Protein AF-A0A1M5DDF7-F1 (afdb_monomer)

Foldseek 3Di:
DDFDAAPPDVGRHTPDDDAAWDWDQDPPQRWIWTAGPVVRDIDIDRHPDPPPCQPDCDPVRDGDD

Nearest PDB structures (foldseek):
  5oav-assembly1_A  TM=3.830E-01  e=2.596E+00  Gallus gallus
  4hvv-assembly1_A  TM=3.527E-01  e=2.290E+00  Gallus gallus
  5ob0-assembly1_A  TM=3.603E-01  e=2.290E+00  Gallus gallus
  2h8h-assembly1_A  TM=3.803E-01  e=2.596E+00  Homo sapiens
  4hvu-assembly1_A  TM=3.555E-01  e=3.336E+00  Gallus gallus

pLDDT: mean 79.01, std 14.79, range [51.16, 93.12]

Mean predicted aligned error: 10.57 Å

Structure (mmCIF, N/CA/C/O backbon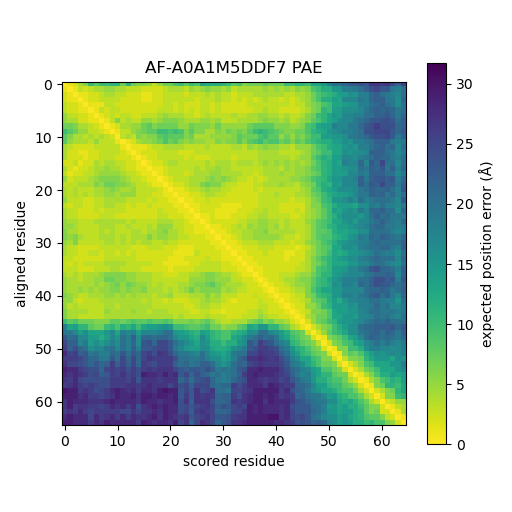e):
data_AF-A0A1M5DDF7-F1
#
_entry.id   AF-A0A1M5DDF7-F1
#
loop_
_atom_site.group_PDB
_atom_site.id
_atom_site.type_symbol
_atom_site.label_atom_id
_atom_site.label_alt_id
_atom_site.label_comp_id
_atom_site.label_asym_id
_atom_site.label_entity_id
_atom_site.label_seq_id
_atom_site.pdbx_PDB_ins_code
_atom_site.Cartn_x
_atom_site.Cartn_y
_atom_site.Cartn_z
_atom_site.occupancy
_atom_site.B_iso_or_equiv
_atom_site.auth_seq_id
_atom_site.auth_comp_id
_atom_site.auth_asym_id
_atom_site.auth_atom_id
_atom_site.pdbx_PDB_model_num
ATOM 1 N N . MET A 1 1 ? -14.340 -0.251 6.658 1.00 78.75 1 MET A N 1
ATOM 2 C CA . MET A 1 1 ? -13.591 -0.375 5.388 1.00 78.75 1 MET A CA 1
ATOM 3 C C . MET A 1 1 ? -12.888 0.944 5.127 1.00 78.75 1 MET A C 1
ATOM 5 O O . MET A 1 1 ? -13.420 1.966 5.543 1.00 78.75 1 MET A O 1
ATOM 9 N N . ILE A 1 2 ? -11.702 0.918 4.514 1.00 86.00 2 ILE A N 1
ATOM 10 C CA . ILE A 1 2 ? -10.961 2.123 4.106 1.00 86.00 2 ILE A CA 1
ATOM 11 C C . ILE A 1 2 ? -10.684 2.080 2.603 1.00 86.00 2 ILE A C 1
ATOM 13 O O . ILE A 1 2 ? -10.442 1.005 2.049 1.00 86.00 2 ILE A O 1
ATOM 17 N N . GLU A 1 3 ? -10.656 3.245 1.960 1.00 90.25 3 GLU A N 1
ATOM 18 C CA . GLU A 1 3 ? -10.170 3.380 0.588 1.00 90.25 3 GLU A CA 1
ATOM 19 C C . GLU A 1 3 ? -8.641 3.270 0.556 1.00 90.25 3 GLU A C 1
ATOM 21 O O . GLU A 1 3 ? -7.923 4.142 1.051 1.00 90.25 3 GLU A O 1
ATOM 26 N N . VAL A 1 4 ? -8.116 2.222 -0.078 1.00 88.94 4 VAL A N 1
ATOM 27 C CA . VAL A 1 4 ? -6.672 2.056 -0.256 1.00 88.94 4 VAL A CA 1
ATOM 28 C C . VAL A 1 4 ? -6.276 2.592 -1.627 1.00 88.94 4 VAL A C 1
ATOM 30 O O . VAL A 1 4 ? -6.630 2.043 -2.673 1.00 88.94 4 VAL A O 1
ATOM 33 N N . ARG A 1 5 ? -5.492 3.671 -1.636 1.00 91.62 5 ARG A N 1
ATOM 34 C CA . ARG A 1 5 ? -4.892 4.241 -2.853 1.00 91.62 5 ARG A CA 1
ATOM 35 C C . ARG A 1 5 ? -3.427 3.854 -2.958 1.00 91.62 5 ARG A C 1
ATOM 37 O O . ARG A 1 5 ? -2.752 3.650 -1.957 1.00 91.62 5 ARG A O 1
ATOM 44 N N . CYS A 1 6 ? -2.893 3.738 -4.164 1.00 89.75 6 CYS A N 1
ATOM 45 C CA . CYS A 1 6 ? -1.467 3.490 -4.287 1.00 89.75 6 CYS A CA 1
ATOM 46 C C . CYS A 1 6 ? -0.673 4.720 -3.807 1.00 89.75 6 CYS A C 1
ATOM 48 O O . CYS A 1 6 ? -0.940 5.846 -4.220 1.00 89.75 6 CYS A O 1
ATOM 50 N N . LYS A 1 7 ? 0.308 4.495 -2.925 1.00 87.94 7 LYS A N 1
ATOM 51 C CA . LYS A 1 7 ? 1.224 5.532 -2.414 1.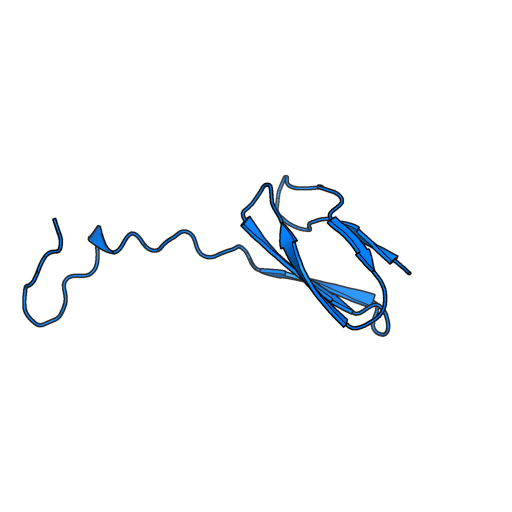00 87.94 7 LYS A CA 1
ATOM 52 C C . LYS A 1 7 ? 2.484 5.709 -3.274 1.00 87.94 7 LYS A C 1
ATOM 54 O O . LYS A 1 7 ? 3.417 6.410 -2.892 1.00 87.94 7 LYS A O 1
ATOM 59 N N . GLY A 1 8 ? 2.528 5.081 -4.449 1.00 83.69 8 GLY A N 1
ATOM 60 C CA . GLY A 1 8 ? 3.641 5.232 -5.381 1.00 83.69 8 GLY A CA 1
ATOM 61 C C . GLY A 1 8 ? 3.718 6.656 -5.934 1.00 83.69 8 GLY A C 1
ATOM 62 O O . GLY A 1 8 ? 2.695 7.258 -6.259 1.00 83.69 8 GLY A O 1
ATOM 63 N N . LYS A 1 9 ? 4.934 7.190 -6.086 1.00 79.81 9 LYS A N 1
ATOM 64 C CA . LYS A 1 9 ? 5.169 8.541 -6.622 1.00 79.81 9 LYS A CA 1
ATOM 65 C C . LYS A 1 9 ? 4.536 8.679 -8.018 1.00 79.81 9 LYS A C 1
ATOM 67 O O . LYS A 1 9 ? 4.938 7.987 -8.948 1.00 79.81 9 LYS A O 1
ATOM 72 N N . GLY A 1 10 ? 3.518 9.535 -8.147 1.00 82.12 10 GLY A N 1
ATOM 73 C CA . GLY A 1 10 ? 2.756 9.738 -9.393 1.00 82.12 10 GLY A CA 1
ATOM 74 C C . GLY A 1 10 ? 1.697 8.666 -9.705 1.00 82.12 10 GLY A C 1
ATOM 75 O O . GLY A 1 10 ? 1.104 8.669 -10.785 1.00 82.12 10 GLY A O 1
ATOM 76 N N . CYS A 1 11 ? 1.442 7.739 -8.779 1.00 77.50 11 CYS A N 1
ATOM 77 C CA . CYS A 1 11 ? 0.532 6.617 -8.962 1.00 77.50 11 CYS A CA 1
ATOM 78 C C . CYS A 1 11 ? -0.603 6.663 -7.931 1.00 77.50 11 CYS A C 1
ATOM 80 O O . CYS A 1 11 ? -0.707 5.785 -7.092 1.00 77.50 11 CYS A O 1
ATOM 82 N N . SER A 1 12 ? -1.480 7.665 -7.997 1.00 83.88 12 SER A N 1
ATOM 83 C CA . SER A 1 12 ? -2.625 7.820 -7.077 1.00 83.88 12 SER A CA 1
ATOM 84 C C . SER A 1 12 ? -3.820 6.914 -7.425 1.00 83.88 12 SER A C 1
ATOM 86 O O . SER A 1 12 ? -4.974 7.310 -7.276 1.00 83.88 12 SER A O 1
ATOM 88 N N . LEU A 1 13 ? -3.558 5.716 -7.958 1.00 90.44 13 LEU A N 1
ATOM 89 C CA . LEU A 1 13 ? -4.595 4.788 -8.415 1.00 90.44 13 LEU A CA 1
ATOM 90 C C . LEU A 1 13 ? -5.374 4.230 -7.216 1.00 90.44 13 LEU A C 1
ATOM 92 O O . LEU A 1 13 ? -4.757 3.727 -6.276 1.00 90.44 13 LEU A O 1
ATOM 96 N N . LEU A 1 14 ? -6.706 4.265 -7.271 1.00 92.62 14 LEU A N 1
ATOM 97 C CA . LEU A 1 14 ? -7.554 3.574 -6.301 1.00 92.62 14 LEU A CA 1
ATOM 98 C C . LEU A 1 14 ? -7.404 2.060 -6.493 1.00 92.62 14 LEU A C 1
ATOM 100 O O . LEU A 1 14 ? -7.640 1.544 -7.584 1.00 92.62 14 LEU A O 1
ATOM 104 N N . LEU A 1 15 ? -6.963 1.362 -5.447 1.00 89.88 15 LEU A N 1
ATOM 105 C CA . LEU A 1 15 ? -6.780 -0.090 -5.476 1.00 89.88 15 LEU A CA 1
ATOM 106 C C . LEU A 1 15 ? -8.049 -0.830 -5.043 1.00 89.88 15 LEU A C 1
ATOM 108 O O . LEU A 1 15 ? -8.222 -1.989 -5.412 1.00 89.88 15 LEU A O 1
ATOM 112 N N . GLY A 1 16 ? -8.922 -0.150 -4.298 1.00 90.94 16 GLY A N 1
ATOM 113 C CA . GLY A 1 16 ? -10.206 -0.653 -3.824 1.00 90.94 16 GLY A CA 1
ATOM 114 C C . GLY A 1 16 ? -10.458 -0.276 -2.368 1.00 90.94 16 GLY A C 1
ATOM 115 O O . GLY A 1 16 ? -9.675 0.455 -1.754 1.00 90.94 16 GLY A O 1
ATOM 116 N N . GLU A 1 17 ? -11.547 -0.804 -1.826 1.00 92.94 17 GLU A N 1
ATOM 117 C CA . GLU A 1 17 ? -11.900 -0.694 -0.416 1.00 92.94 17 GLU A CA 1
ATOM 118 C C . GLU A 1 17 ? -11.571 -2.003 0.295 1.00 92.94 17 GLU A C 1
ATOM 120 O O . GLU A 1 17 ? -11.941 -3.083 -0.166 1.00 92.94 17 GLU A O 1
ATOM 125 N N . PHE A 1 18 ? -10.856 -1.910 1.414 1.00 89.75 18 PHE A N 1
ATOM 126 C CA . PHE A 1 18 ? -10.407 -3.084 2.157 1.00 89.75 18 PHE A CA 1
ATOM 127 C C . PHE A 1 18 ? -10.677 -2.942 3.657 1.00 89.75 18 PHE A C 1
ATOM 129 O O . PHE A 1 18 ? -10.891 -1.848 4.189 1.00 89.75 18 PHE A O 1
ATOM 136 N N . SER A 1 19 ? -10.680 -4.078 4.348 1.00 90.69 19 SER A N 1
ATOM 137 C CA . SER A 1 19 ? -10.770 -4.190 5.804 1.00 90.69 19 SER A CA 1
ATOM 138 C C . SER A 1 19 ? -9.733 -5.186 6.312 1.00 90.69 19 SER A C 1
ATOM 140 O O . SER A 1 19 ? -9.480 -6.196 5.658 1.00 90.69 19 SER A O 1
ATOM 142 N N . GLY A 1 20 ? -9.169 -4.919 7.486 1.00 90.38 20 GLY A N 1
ATOM 143 C CA . GLY A 1 20 ? -8.118 -5.721 8.102 1.00 90.38 20 GLY A CA 1
ATOM 144 C C . GLY A 1 20 ? -6.725 -5.393 7.565 1.00 90.38 20 GLY A C 1
ATOM 145 O O . GLY A 1 20 ? -6.434 -4.269 7.151 1.00 90.38 20 GLY A O 1
ATOM 146 N N . ARG A 1 21 ? -5.852 -6.400 7.582 1.00 92.94 21 ARG A N 1
ATOM 147 C CA . ARG A 1 21 ? -4.460 -6.306 7.134 1.00 92.94 21 ARG A CA 1
ATOM 148 C C . ARG A 1 21 ? -4.281 -6.994 5.793 1.00 92.94 21 ARG A C 1
ATOM 150 O O . ARG A 1 21 ? -4.726 -8.125 5.612 1.00 92.94 21 ARG A O 1
ATOM 157 N N . GLY A 1 22 ? -3.607 -6.332 4.859 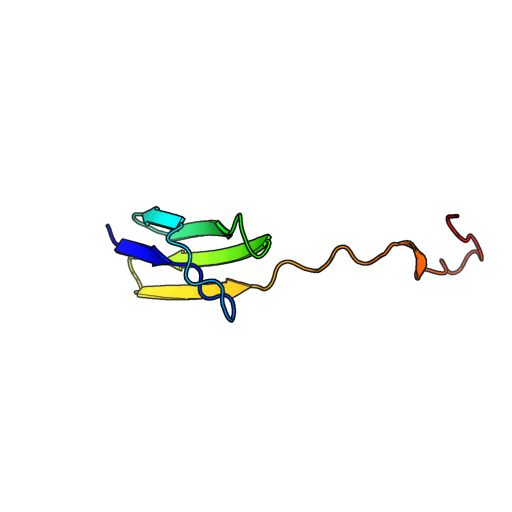1.00 90.81 22 GLY A N 1
ATOM 158 C CA . GLY A 1 22 ? -3.444 -6.864 3.513 1.00 90.81 22 GLY A CA 1
ATOM 159 C C . GLY A 1 22 ? -2.294 -6.253 2.729 1.00 90.81 22 GLY A C 1
ATOM 160 O O . GLY A 1 22 ? -1.736 -5.211 3.071 1.00 90.81 22 GLY A O 1
ATOM 161 N N . ARG A 1 23 ? -1.933 -6.936 1.640 1.00 92.31 23 ARG A N 1
ATOM 162 C CA . ARG A 1 23 ? -0.951 -6.470 0.657 1.00 92.31 23 ARG A CA 1
ATOM 163 C C . ARG A 1 23 ? -1.582 -6.526 -0.723 1.00 92.31 23 ARG A C 1
ATOM 165 O O . ARG A 1 23 ? -2.122 -7.556 -1.115 1.00 92.31 23 ARG A O 1
ATOM 172 N N . ILE A 1 24 ? -1.486 -5.435 -1.473 1.00 90.44 24 ILE A N 1
ATOM 173 C CA . ILE A 1 24 ? -2.049 -5.321 -2.817 1.00 90.44 24 ILE A CA 1
ATOM 174 C C . ILE A 1 24 ? -1.038 -4.721 -3.790 1.00 90.44 24 ILE A C 1
ATOM 176 O O . ILE A 1 24 ? -0.437 -3.669 -3.560 1.00 90.44 24 ILE A O 1
ATOM 180 N N . LYS A 1 25 ? -0.850 -5.398 -4.922 1.00 89.38 25 LYS A N 1
ATOM 181 C CA . LYS A 1 25 ? 0.005 -4.916 -6.005 1.00 89.38 25 LYS A CA 1
ATOM 182 C C . LYS A 1 25 ? -0.742 -3.877 -6.839 1.00 89.38 25 LYS A C 1
ATOM 184 O O . LYS A 1 25 ? -1.826 -4.137 -7.357 1.00 89.38 25 LYS A O 1
ATOM 189 N N . CYS A 1 26 ? -0.136 -2.710 -7.021 1.00 89.69 26 CYS A N 1
ATOM 190 C CA . CYS A 1 26 ? -0.639 -1.699 -7.934 1.00 89.69 26 CYS A CA 1
ATOM 191 C C . CYS A 1 26 ? -0.432 -2.152 -9.383 1.00 89.69 26 CYS A C 1
ATOM 193 O O . CYS A 1 26 ? 0.693 -2.417 -9.807 1.00 89.69 26 CYS A O 1
ATOM 195 N N . ARG A 1 27 ? -1.512 -2.176 -10.168 1.00 85.44 27 ARG A N 1
ATOM 196 C CA . ARG A 1 27 ? -1.467 -2.560 -11.588 1.00 85.44 27 ARG A CA 1
ATOM 197 C C . ARG A 1 27 ? -0.732 -1.548 -12.473 1.00 85.44 27 ARG A C 1
ATOM 199 O O . ARG A 1 27 ? -0.241 -1.929 -13.524 1.00 85.44 27 ARG A O 1
ATOM 206 N N . LYS A 1 28 ? -0.643 -0.279 -12.053 1.00 85.31 28 LYS A N 1
ATOM 207 C CA . LYS A 1 28 ? -0.033 0.802 -12.846 1.00 85.31 28 LYS A CA 1
ATOM 208 C C . LYS A 1 28 ? 1.476 0.931 -12.624 1.00 85.31 28 LYS A C 1
ATOM 210 O O . LYS A 1 28 ? 2.221 0.965 -13.592 1.00 85.31 28 LYS A O 1
ATOM 215 N N . CYS A 1 29 ? 1.941 1.002 -11.373 1.00 83.88 29 CYS A N 1
ATOM 216 C CA . CYS A 1 29 ? 3.375 1.149 -11.073 1.00 83.88 29 CYS A CA 1
ATOM 217 C C . CYS A 1 29 ? 4.076 -0.165 -10.698 1.00 83.88 29 CYS A C 1
ATOM 219 O O . CYS A 1 29 ? 5.285 -0.171 -10.493 1.00 83.88 29 CYS A O 1
ATOM 221 N N . GLY A 1 30 ? 3.332 -1.264 -10.539 1.00 84.69 30 GLY A N 1
ATOM 222 C CA . GLY A 1 30 ? 3.875 -2.563 -10.133 1.00 84.69 30 GLY A CA 1
ATOM 223 C C . GLY A 1 30 ? 4.304 -2.660 -8.664 1.00 84.69 30 GLY A C 1
ATOM 224 O O . GLY A 1 30 ? 4.678 -3.748 -8.229 1.00 84.69 30 GLY A O 1
ATOM 225 N N . GLY A 1 31 ? 4.242 -1.563 -7.899 1.00 88.06 31 GLY A N 1
ATOM 226 C CA . GLY A 1 31 ? 4.595 -1.539 -6.479 1.00 88.06 31 GLY A CA 1
ATOM 227 C C . GLY A 1 31 ? 3.558 -2.195 -5.577 1.00 88.06 31 GLY A C 1
ATOM 228 O O . GLY A 1 31 ? 2.378 -2.283 -5.920 1.00 88.06 31 GLY A O 1
ATOM 229 N N . ILE A 1 32 ? 4.007 -2.670 -4.423 1.00 91.12 32 ILE A N 1
ATOM 230 C CA . ILE A 1 32 ? 3.185 -3.369 -3.437 1.00 91.12 32 ILE A CA 1
ATOM 231 C C . ILE A 1 32 ? 2.784 -2.360 -2.364 1.00 91.12 32 ILE A C 1
ATOM 233 O O . ILE A 1 32 ? 3.624 -1.656 -1.816 1.00 91.12 32 ILE A O 1
ATOM 237 N N . ASN A 1 33 ? 1.488 -2.268 -2.086 1.00 91.38 33 ASN A N 1
ATOM 238 C CA . ASN A 1 33 ? 0.949 -1.437 -1.019 1.00 91.38 33 ASN A CA 1
ATOM 239 C C . ASN A 1 33 ? 0.517 -2.370 0.105 1.00 91.38 33 ASN A C 1
ATOM 241 O O . ASN A 1 33 ? -0.324 -3.243 -0.109 1.00 91.38 33 ASN A O 1
ATOM 245 N N . THR A 1 34 ? 1.108 -2.188 1.274 1.00 93.12 34 THR A N 1
ATOM 246 C CA . THR A 1 34 ? 0.751 -2.899 2.499 1.00 93.12 34 THR A CA 1
ATOM 247 C C . THR A 1 34 ? -0.101 -1.958 3.333 1.00 93.12 34 THR A C 1
ATOM 249 O O . THR A 1 34 ? 0.263 -0.794 3.501 1.00 93.12 34 THR A O 1
ATOM 252 N N . PHE A 1 35 ? -1.245 -2.429 3.807 1.00 92.44 35 PHE A N 1
ATOM 253 C CA . PHE A 1 35 ? -2.165 -1.627 4.600 1.00 92.44 35 PHE A CA 1
ATOM 254 C C . PHE A 1 35 ? -2.671 -2.415 5.804 1.00 92.44 35 PHE A C 1
ATOM 256 O O . PHE A 1 35 ? -2.796 -3.642 5.762 1.00 92.44 35 PHE A O 1
ATOM 263 N N . ASP A 1 36 ? -2.991 -1.676 6.853 1.00 92.75 36 ASP A N 1
ATOM 264 C CA . ASP A 1 36 ? -3.595 -2.167 8.076 1.00 92.75 36 ASP A CA 1
ATOM 265 C C . ASP A 1 36 ? -4.682 -1.182 8.506 1.00 92.75 36 ASP A C 1
ATOM 267 O O . ASP A 1 36 ? -4.409 -0.032 8.850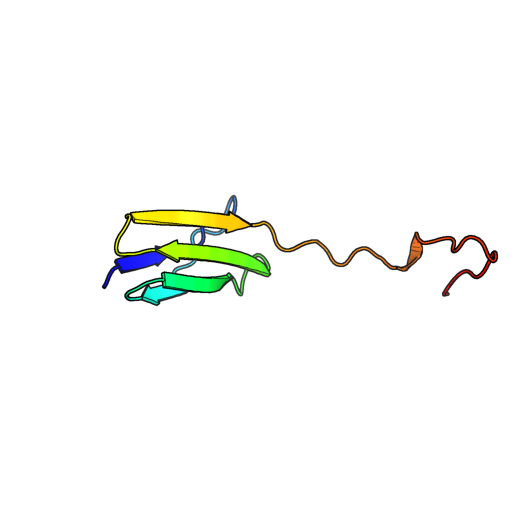 1.00 92.75 36 ASP A O 1
ATOM 271 N N . THR A 1 37 ? -5.939 -1.619 8.4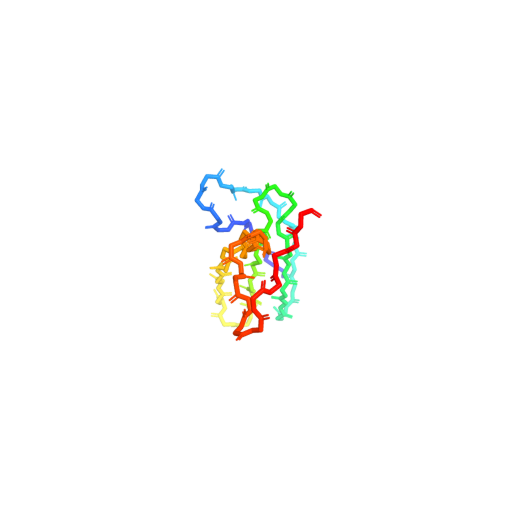50 1.00 88.50 37 THR A N 1
ATOM 272 C CA . THR A 1 37 ? -7.063 -0.762 8.839 1.00 88.50 37 THR A CA 1
ATOM 273 C C . THR A 1 37 ? -7.213 -0.601 10.349 1.00 88.50 37 THR A C 1
ATOM 275 O O . THR A 1 37 ? -7.917 0.308 10.770 1.00 88.50 37 THR A O 1
ATOM 278 N N . GLU A 1 38 ? -6.627 -1.492 11.154 1.00 88.50 38 GLU A N 1
ATOM 279 C CA . GLU A 1 38 ? -6.710 -1.446 12.620 1.00 88.50 38 GLU A CA 1
ATOM 280 C C . GLU A 1 38 ? -5.730 -0.412 13.183 1.00 88.50 38 GLU A C 1
ATOM 282 O O . GLU A 1 38 ? -6.075 0.348 14.085 1.00 88.50 38 GLU A O 1
ATOM 287 N N . THR A 1 39 ? -4.524 -0.345 12.614 1.00 88.19 39 THR A N 1
ATOM 288 C CA . THR A 1 39 ? -3.481 0.614 13.019 1.00 88.19 39 THR A CA 1
ATOM 289 C C . THR A 1 39 ? -3.464 1.890 12.172 1.00 88.19 39 THR A C 1
ATOM 291 O O . THR A 1 39 ? -2.834 2.875 12.553 1.00 88.19 39 THR A O 1
ATOM 294 N N . GLY A 1 40 ? -4.146 1.896 11.021 1.00 85.12 40 GLY A N 1
ATOM 295 C CA . GLY A 1 40 ? -4.089 2.985 10.040 1.00 85.12 40 GLY A CA 1
ATOM 296 C C . GLY A 1 40 ? -2.774 3.024 9.254 1.00 85.12 40 GLY A C 1
ATOM 297 O O . GLY A 1 40 ? -2.510 3.987 8.527 1.00 85.12 40 GLY A O 1
ATOM 298 N N . GLU A 1 41 ? -1.933 1.998 9.391 1.00 88.38 41 GLU A N 1
ATOM 299 C CA . GLU A 1 41 ? -0.664 1.923 8.689 1.00 88.38 41 GLU A CA 1
ATOM 300 C C . GLU A 1 41 ? -0.894 1.698 7.193 1.00 88.38 41 GLU A C 1
ATOM 302 O O . GLU A 1 41 ? -1.685 0.858 6.760 1.00 88.38 41 GLU A O 1
ATOM 307 N N . HIS A 1 42 ? -0.169 2.452 6.369 1.00 89.19 42 HIS A N 1
ATOM 308 C CA . HIS A 1 42 ? -0.212 2.281 4.925 1.00 89.19 42 HIS A CA 1
ATOM 309 C C . HIS A 1 42 ? 1.152 2.568 4.322 1.00 89.19 42 HIS A C 1
ATOM 311 O O . HIS A 1 42 ? 1.556 3.725 4.175 1.00 89.19 42 HIS A O 1
ATOM 317 N N . ASN A 1 43 ? 1.832 1.492 3.953 1.00 89.38 43 ASN A N 1
ATOM 318 C CA . ASN A 1 43 ? 3.188 1.475 3.440 1.00 89.38 43 ASN A CA 1
ATOM 319 C C . ASN A 1 43 ? 3.219 1.110 1.953 1.00 89.38 43 ASN A C 1
ATOM 321 O O . ASN A 1 43 ? 2.369 0.377 1.441 1.00 89.38 43 ASN A O 1
ATOM 325 N N . PHE A 1 44 ? 4.218 1.635 1.250 1.00 88.81 44 PHE A N 1
ATOM 326 C CA . PHE A 1 44 ? 4.453 1.357 -0.161 1.00 88.81 44 PHE A CA 1
ATOM 327 C C . PHE A 1 44 ? 5.871 0.853 -0.363 1.00 88.81 44 PHE A C 1
ATOM 329 O O . PHE A 1 44 ? 6.840 1.535 -0.045 1.00 88.81 44 PHE A O 1
ATOM 336 N N . GLU A 1 45 ? 5.972 -0.322 -0.964 1.00 88.00 45 GLU A N 1
ATOM 337 C CA . GLU A 1 45 ? 7.218 -0.896 -1.433 1.00 88.00 45 GLU A CA 1
ATOM 338 C C 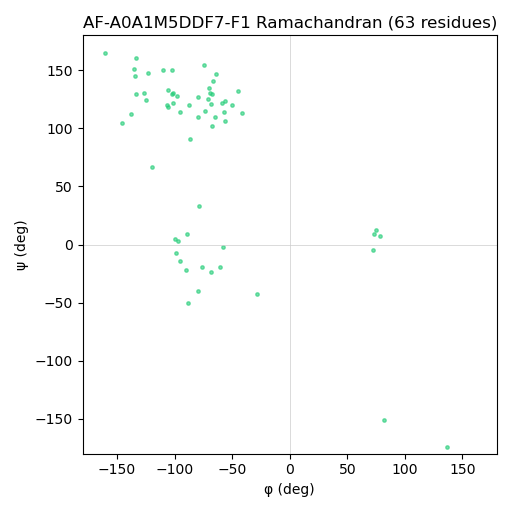. GLU A 1 45 ? 7.245 -0.774 -2.955 1.00 88.00 45 GLU A C 1
ATOM 340 O O . GLU A 1 45 ? 6.399 -1.333 -3.666 1.00 88.00 45 GLU A O 1
ATOM 345 N N . SER A 1 46 ? 8.225 -0.038 -3.484 1.00 80.19 46 SER A N 1
ATOM 346 C CA . SER A 1 46 ? 8.461 -0.024 -4.924 1.00 80.19 46 SER A CA 1
ATOM 347 C C . SER A 1 46 ? 8.755 -1.450 -5.371 1.00 80.19 46 SER A C 1
ATOM 349 O O . SER A 1 46 ? 9.699 -2.073 -4.881 1.00 80.19 46 SER A O 1
ATOM 351 N N . GLY A 1 47 ? 7.947 -1.965 -6.297 1.00 66.44 47 GLY A N 1
ATOM 352 C CA . GLY A 1 47 ? 8.185 -3.272 -6.887 1.00 66.44 47 GLY A CA 1
ATOM 353 C C . GLY A 1 47 ? 9.588 -3.245 -7.468 1.00 66.44 47 GLY A C 1
ATOM 354 O O . GLY A 1 47 ? 9.903 -2.332 -8.236 1.00 66.44 47 GLY A O 1
ATOM 355 N N . LYS A 1 48 ? 10.451 -4.178 -7.047 1.00 58.44 48 LYS A N 1
ATOM 356 C CA . LYS A 1 48 ? 11.788 -4.293 -7.628 1.00 58.44 48 LYS A CA 1
ATOM 357 C C . LYS A 1 48 ? 11.595 -4.333 -9.140 1.00 58.44 48 LYS A C 1
ATOM 359 O O . LYS A 1 48 ? 10.883 -5.207 -9.641 1.00 58.44 48 LYS A O 1
ATOM 364 N N . ARG A 1 49 ? 12.189 -3.366 -9.855 1.00 55.16 49 ARG A N 1
ATOM 365 C CA . ARG A 1 49 ? 12.442 -3.522 -11.290 1.00 55.16 49 ARG A CA 1
ATOM 366 C C . ARG A 1 49 ? 13.012 -4.926 -11.439 1.00 55.16 49 ARG A C 1
ATOM 368 O O . ARG A 1 49 ? 13.863 -5.294 -10.622 1.00 55.16 49 ARG A O 1
ATOM 375 N N . HIS A 1 50 ? 12.493 -5.706 -12.388 1.00 52.62 50 HIS A N 1
ATOM 376 C CA . HIS A 1 50 ? 13.141 -6.951 -12.783 1.00 52.62 50 HIS A CA 1
ATOM 377 C C . HIS A 1 50 ? 14.633 -6.643 -12.845 1.00 52.62 50 HIS A C 1
ATOM 379 O O . HIS A 1 50 ? 15.040 -5.748 -13.584 1.00 52.62 50 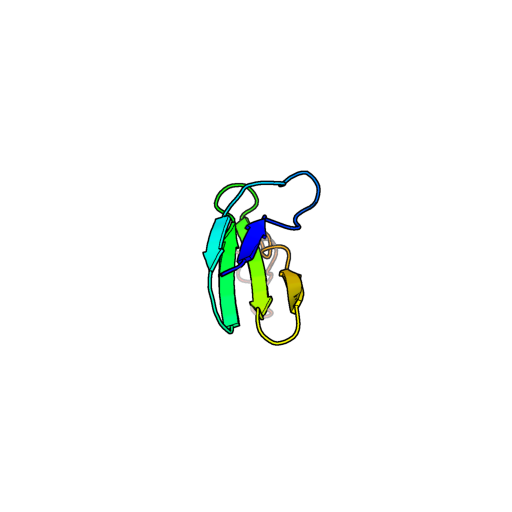HIS A O 1
ATOM 385 N N . THR A 1 51 ? 15.408 -7.239 -11.940 1.00 51.91 51 THR A N 1
ATOM 386 C CA . THR A 1 51 ? 16.855 -7.112 -12.015 1.00 51.91 51 THR A CA 1
ATOM 387 C C . THR A 1 51 ? 17.178 -7.819 -13.309 1.00 51.91 51 THR A C 1
ATOM 389 O O . THR A 1 51 ? 16.905 -9.014 -13.421 1.00 51.91 51 THR A O 1
ATOM 392 N N . ASP A 1 52 ? 17.583 -7.050 -14.312 1.00 51.16 52 ASP A N 1
ATOM 393 C CA . ASP A 1 52 ? 17.949 -7.573 -15.612 1.00 51.16 52 ASP A CA 1
ATOM 394 C C . ASP A 1 52 ? 19.056 -8.604 -15.348 1.00 51.16 52 ASP A C 1
ATOM 396 O O . ASP A 1 52 ? 20.154 -8.264 -14.909 1.00 51.16 52 ASP A O 1
ATOM 400 N N . LEU A 1 53 ? 18.721 -9.896 -15.460 1.00 58.47 53 LEU A N 1
ATOM 401 C CA . LEU A 1 53 ? 19.633 -11.007 -15.126 1.00 58.47 53 LEU A CA 1
ATOM 402 C C . LEU A 1 53 ? 20.905 -10.972 -15.993 1.00 58.47 53 LEU A C 1
ATOM 404 O O . LEU A 1 53 ? 21.930 -11.527 -15.616 1.00 58.47 53 LEU A O 1
ATOM 408 N N . SER A 1 54 ? 20.797 -10.266 -17.111 1.00 56.50 54 SER A N 1
ATOM 409 C CA . SER A 1 54 ? 21.799 -9.634 -17.964 1.00 56.50 54 SER A CA 1
ATOM 410 C C . SER A 1 54 ? 23.097 -9.170 -17.280 1.00 56.50 54 SER A C 1
ATOM 412 O O . SER A 1 54 ? 24.175 -9.449 -17.797 1.00 56.50 54 SER A O 1
ATOM 414 N N . GLU A 1 55 ? 23.046 -8.550 -16.093 1.00 53.66 55 GLU A N 1
ATOM 415 C CA . GLU A 1 55 ? 24.257 -8.026 -15.423 1.00 53.66 55 GLU A CA 1
ATOM 416 C C . GLU A 1 55 ? 24.851 -8.977 -14.365 1.00 53.66 55 GLU A C 1
ATOM 4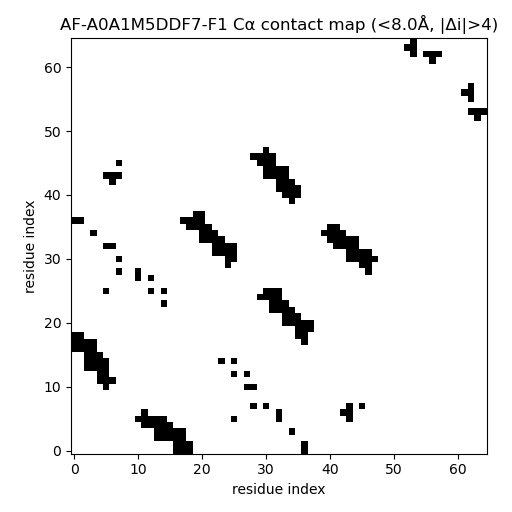18 O O . GLU A 1 55 ? 25.831 -8.648 -13.691 1.00 53.66 55 GLU A O 1
ATOM 423 N N . ARG A 1 56 ? 24.291 -10.183 -14.194 1.00 52.72 56 ARG A N 1
ATOM 424 C CA . ARG A 1 56 ? 24.853 -11.190 -13.282 1.00 52.72 56 ARG A CA 1
ATOM 425 C C . ARG A 1 56 ? 25.913 -12.030 -13.986 1.00 52.72 56 ARG A C 1
ATOM 427 O O . ARG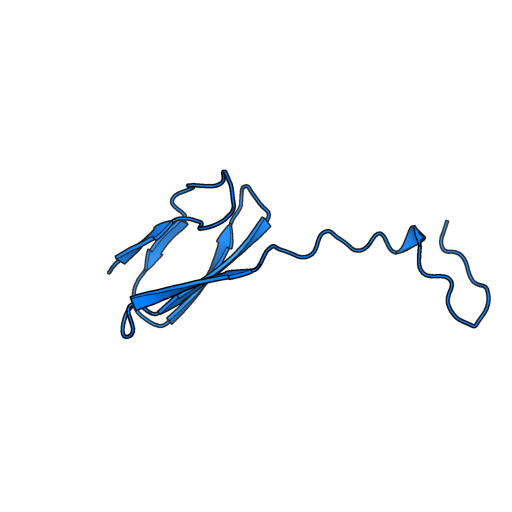 A 1 56 ? 25.637 -13.122 -14.474 1.00 52.72 56 ARG A O 1
ATOM 434 N N . THR A 1 57 ? 27.161 -11.580 -13.908 1.00 55.25 57 THR A N 1
ATOM 435 C CA . THR A 1 57 ? 28.314 -12.475 -14.051 1.00 55.25 57 THR A CA 1
ATOM 436 C C . THR A 1 57 ? 28.333 -13.401 -12.838 1.00 55.25 57 THR A C 1
ATOM 438 O O . THR A 1 57 ? 28.692 -13.000 -11.730 1.00 55.25 57 THR A O 1
ATOM 441 N N . THR A 1 58 ? 27.886 -14.643 -13.013 1.00 59.69 58 THR A N 1
ATOM 442 C CA . THR A 1 58 ? 28.099 -15.672 -11.989 1.00 59.69 58 THR A CA 1
ATOM 443 C C . THR A 1 58 ? 29.602 -15.919 -11.857 1.00 59.69 58 THR A C 1
ATOM 445 O O . THR A 1 58 ? 30.334 -15.834 -12.842 1.00 59.69 58 THR A O 1
ATOM 448 N N . SER A 1 59 ? 30.087 -16.243 -10.656 1.00 59.75 59 SER A N 1
ATOM 449 C CA . SER A 1 59 ? 31.510 -16.513 -10.367 1.00 59.75 59 SER A CA 1
ATOM 450 C C . SER A 1 59 ? 32.124 -17.654 -11.206 1.00 59.75 59 SER A C 1
ATOM 452 O O . SER A 1 59 ? 33.311 -17.932 -11.090 1.00 59.75 59 SER A O 1
ATOM 454 N N . SER A 1 60 ? 31.319 -18.299 -12.056 1.00 62.69 60 SER A N 1
ATOM 455 C CA . SER A 1 60 ? 31.677 -19.341 -13.019 1.00 62.69 60 SER A CA 1
ATOM 456 C C . SER A 1 60 ? 31.838 -18.830 -14.464 1.00 62.69 60 SER A C 1
ATOM 458 O O . SER A 1 60 ? 32.030 -19.639 -15.364 1.00 62.69 60 SER A O 1
ATOM 460 N N . GLY A 1 61 ? 31.749 -17.516 -14.714 1.00 58.19 61 GLY A N 1
ATOM 461 C CA . GLY A 1 61 ? 32.007 -16.912 -16.031 1.00 58.19 61 GLY A CA 1
ATOM 462 C C . GLY A 1 61 ? 30.908 -17.121 -17.082 1.00 58.19 61 GLY A C 1
ATOM 463 O O . GLY A 1 61 ? 31.132 -16.854 -18.260 1.00 58.19 61 GLY A O 1
ATOM 464 N N . VAL A 1 62 ? 29.721 -17.587 -16.684 1.00 61.88 62 VAL A N 1
ATOM 465 C CA . VAL A 1 62 ? 28.601 -17.818 -17.608 1.00 61.88 62 VAL A CA 1
ATOM 466 C C . VAL A 1 62 ? 27.790 -16.532 -17.763 1.00 61.88 62 VAL A C 1
ATOM 468 O O . VAL A 1 62 ? 27.255 -16.015 -16.780 1.00 61.88 62 VAL A O 1
ATOM 471 N N . VAL A 1 63 ? 27.701 -16.038 -19.001 1.00 52.44 63 VAL A N 1
ATOM 472 C CA . VAL A 1 63 ? 26.852 -14.908 -19.408 1.00 52.44 63 VAL A CA 1
ATOM 473 C C . VAL A 1 63 ? 25.606 -15.473 -20.085 1.00 52.44 63 VAL A C 1
ATOM 475 O O . VAL A 1 63 ? 25.724 -16.190 -21.079 1.00 52.44 63 VAL A O 1
ATOM 478 N N . PHE A 1 64 ? 24.419 -15.160 -19.566 1.00 57.44 64 PHE A N 1
ATOM 479 C CA . PHE A 1 64 ? 23.162 -15.483 -20.242 1.00 57.44 64 PHE A CA 1
ATOM 480 C C . PHE A 1 64 ? 22.922 -14.426 -21.330 1.00 57.44 64 PHE A C 1
ATOM 482 O O . PHE A 1 64 ? 22.694 -13.261 -21.010 1.00 57.44 64 PHE A O 1
ATOM 489 N N . ARG A 1 65 ? 23.053 -14.826 -22.599 1.00 55.22 65 ARG A N 1
ATOM 490 C CA . ARG A 1 65 ? 22.670 -14.040 -23.781 1.00 55.22 65 ARG A CA 1
ATOM 491 C C . ARG A 1 65 ? 21.314 -14.491 -24.296 1.00 55.22 65 ARG A C 1
ATOM 493 O O . ARG A 1 65 ? 21.046 -15.709 -24.198 1.00 55.22 65 ARG A O 1
#

Sequence (65 aa):
MIEVRCKGKGCSLLLGEFSGRGRIKCRKCGGINTFDTETGEHNFESGKRHTDLSERTTSSGVVFR

Organism: NCBI:txid1122155

Secondary structure (DSSP, 8-state):
-EEEE--BTTB--EEEEE-SEEEEE-TTT--EEEEETTT--EEEEPPP----GGG---TT-----

Radius of gyration: 16.82 Å; Cα contacts (8 Å, |Δi|>4): 109; chains: 1; bounding box: 46×29×37 Å

Solvent-accessible surface area (backbone atoms only — not comparable to full-atom values): 4199 Å² total; per-residue (Å²): 118,46,81,44,54,39,75,49,93,94,36,77,49,75,76,49,74,49,71,54,73,51,74,47,71,38,89,86,79,53,22,37,34,38,38,27,65,86,80,67,49,74,47,65,46,77,43,76,69,80,73,65,68,73,76,53,71,45,101,81,75,56,74,78,127